Protein AF-A0A2A5IKZ6-F1 (afdb_monomer)

Sequence (75 aa):
MTDEERKALQEESFQIVKETIDAFFNEGAFEEIYEDAGKSMLILFTVIEKIGEFIYSKTAGERNEKRASYTKKKK

Secondary structure (DSSP, 8-state):
--HHHHHHHHHHHHHHHHHHHHHHH-TTHHHHHHHHTTT-HHHHHHHHHHHHHHHHHHHHHHHHHHHHHHHHT--

Radius of gyration: 18.87 Å; Cα contacts (8 Å, |Δi|>4): 18; chains: 1; bounding box: 50×19×49 Å

Structure (mmCIF, N/CA/C/O backbone):
data_AF-A0A2A5IKZ6-F1
#
_entry.id   AF-A0A2A5IKZ6-F1
#
loop_
_atom_site.group_PDB
_atom_site.id
_atom_site.type_symbol
_atom_site.label_atom_id
_atom_site.label_alt_id
_atom_site.label_comp_id
_atom_site.label_asym_id
_atom_site.label_entity_id
_atom_site.label_seq_id
_atom_site.pdbx_PDB_ins_code
_atom_site.Cartn_x
_atom_site.Cartn_y
_atom_site.Cartn_z
_atom_site.occupancy
_atom_site.B_iso_or_equiv
_atom_site.auth_seq_id
_atom_site.auth_comp_id
_atom_site.auth_asym_id
_atom_site.auth_atom_id
_atom_site.pdbx_PDB_model_num
ATOM 1 N N . MET A 1 1 ? 3.136 9.315 25.195 1.00 62.06 1 MET A N 1
ATOM 2 C CA . MET A 1 1 ? 2.163 8.969 24.151 1.00 62.06 1 MET A CA 1
ATOM 3 C C . MET A 1 1 ? 0.849 8.640 24.803 1.00 62.06 1 MET A C 1
ATOM 5 O O . MET A 1 1 ? 0.733 7.586 25.423 1.00 62.06 1 MET A O 1
ATOM 9 N N . THR A 1 2 ? -0.079 9.581 24.716 1.00 86.38 2 THR A N 1
ATOM 10 C CA . THR A 1 2 ? -1.493 9.360 25.015 1.00 86.38 2 THR A CA 1
ATOM 11 C C . THR A 1 2 ? -2.127 8.508 23.910 1.00 86.38 2 THR A C 1
ATOM 13 O O . THR A 1 2 ? -1.544 8.312 22.838 1.00 86.38 2 THR A O 1
ATOM 16 N N . ASP A 1 3 ? -3.316 7.969 24.169 1.00 86.25 3 ASP A N 1
ATOM 17 C CA . ASP A 1 3 ? -4.042 7.163 23.181 1.00 86.25 3 ASP A CA 1
ATOM 18 C C . ASP A 1 3 ? -4.445 7.983 21.942 1.00 86.25 3 ASP A C 1
ATOM 20 O O . ASP A 1 3 ? -4.456 7.461 20.828 1.00 86.25 3 ASP A O 1
ATOM 24 N N . GLU A 1 4 ? -4.688 9.285 22.110 1.00 85.88 4 GLU A N 1
ATOM 25 C CA . GLU A 1 4 ? -4.979 10.213 21.010 1.00 85.88 4 GLU A CA 1
ATOM 26 C C . GLU A 1 4 ? -3.759 10.433 20.108 1.00 85.88 4 GLU A C 1
ATOM 28 O O . GLU A 1 4 ? -3.872 10.359 18.886 1.00 85.88 4 GLU A O 1
ATOM 33 N N . GLU A 1 5 ? -2.572 10.609 20.696 1.00 83.75 5 GLU A N 1
ATOM 34 C CA . GLU A 1 5 ? -1.318 10.743 19.943 1.00 83.75 5 GLU A CA 1
ATOM 35 C C . GLU A 1 5 ? -0.991 9.464 19.157 1.00 83.75 5 GLU A C 1
ATOM 37 O O . GLU A 1 5 ? -0.511 9.528 18.026 1.00 83.75 5 GLU A O 1
ATOM 42 N N . ARG A 1 6 ? -1.287 8.284 19.724 1.00 80.12 6 ARG A N 1
ATOM 43 C CA . ARG A 1 6 ? -1.140 6.995 19.021 1.00 80.12 6 ARG A CA 1
ATOM 44 C C . ARG A 1 6 ? -2.038 6.899 17.802 1.00 80.12 6 ARG A C 1
ATOM 46 O O . ARG A 1 6 ? -1.589 6.435 16.755 1.00 80.12 6 ARG A O 1
ATOM 53 N N . LYS A 1 7 ? -3.296 7.301 17.956 1.00 86.56 7 LYS A N 1
ATOM 54 C CA . LYS A 1 7 ? -4.283 7.215 16.886 1.00 86.56 7 LYS A CA 1
ATOM 55 C C . LYS A 1 7 ? -3.945 8.174 15.744 1.00 86.56 7 LYS A C 1
ATOM 57 O O . LYS A 1 7 ? -3.965 7.755 14.592 1.00 86.56 7 LYS A O 1
ATOM 62 N N . ALA A 1 8 ? -3.536 9.400 16.069 1.00 87.38 8 ALA A N 1
ATOM 63 C CA . ALA A 1 8 ? -3.097 10.381 15.079 1.00 87.38 8 ALA A CA 1
ATOM 64 C C . ALA A 1 8 ? -1.891 9.881 14.263 1.00 87.38 8 ALA A C 1
ATOM 66 O O . ALA A 1 8 ? -1.905 9.947 13.038 1.00 87.38 8 ALA A O 1
ATOM 67 N N . LEU A 1 9 ? -0.887 9.293 14.927 1.00 85.50 9 LEU A N 1
ATOM 68 C CA . LEU A 1 9 ? 0.278 8.710 14.248 1.00 85.50 9 LEU A CA 1
ATOM 69 C C . LEU A 1 9 ? -0.091 7.534 13.332 1.00 85.50 9 LEU A C 1
ATOM 71 O O . LEU A 1 9 ? 0.518 7.350 12.276 1.00 85.50 9 LEU A O 1
ATOM 75 N N . GLN A 1 10 ? -1.074 6.720 13.728 1.00 83.06 10 GLN A N 1
ATOM 76 C CA . GLN A 1 10 ? -1.574 5.634 12.882 1.00 83.06 10 GLN A CA 1
ATOM 77 C C . GLN A 1 10 ? -2.302 6.157 11.645 1.00 83.06 10 GLN A C 1
ATOM 79 O O . GLN A 1 10 ? -2.057 5.646 10.555 1.00 83.06 10 GLN A O 1
ATOM 84 N N . GLU A 1 11 ? -3.166 7.160 11.800 1.00 89.12 11 GLU A N 1
ATOM 85 C CA . GLU A 1 11 ? -3.893 7.775 10.684 1.00 89.12 11 GLU A CA 1
ATOM 86 C C . GLU A 1 11 ? -2.933 8.453 9.696 1.00 89.12 11 GLU A C 1
ATOM 88 O O . GLU A 1 11 ? -3.056 8.251 8.490 1.00 89.12 11 GLU A O 1
ATOM 93 N N . GLU A 1 12 ? -1.917 9.163 10.192 1.00 89.25 12 GLU A N 1
ATOM 94 C CA . GLU A 1 12 ? -0.879 9.770 9.352 1.00 89.25 12 GLU A CA 1
ATOM 95 C C . GLU A 1 12 ? -0.092 8.711 8.566 1.00 89.25 12 GLU A C 1
ATOM 97 O O . GLU A 1 12 ? 0.067 8.811 7.349 1.00 89.25 12 GLU A O 1
ATOM 102 N N . SER A 1 13 ? 0.340 7.642 9.243 1.00 84.44 13 SER A N 1
ATOM 103 C CA . SER A 1 13 ? 1.055 6.535 8.595 1.00 84.44 13 SER A CA 1
ATOM 104 C C . SER A 1 13 ? 0.202 5.859 7.520 1.00 84.44 13 SER A C 1
ATOM 106 O O . SER A 1 13 ? 0.709 5.486 6.464 1.00 84.44 13 SER A O 1
ATOM 108 N N . PHE A 1 14 ? -1.096 5.706 7.778 1.00 87.75 14 PHE A N 1
ATOM 109 C CA . PHE A 1 14 ? -2.044 5.131 6.830 1.00 87.75 14 PHE A CA 1
ATOM 110 C C . PHE A 1 14 ? -2.192 6.006 5.582 1.00 87.75 14 PHE A C 1
ATOM 112 O O . PHE A 1 14 ? -2.123 5.502 4.461 1.00 87.75 14 PHE A O 1
ATOM 119 N N . GLN A 1 15 ? -2.3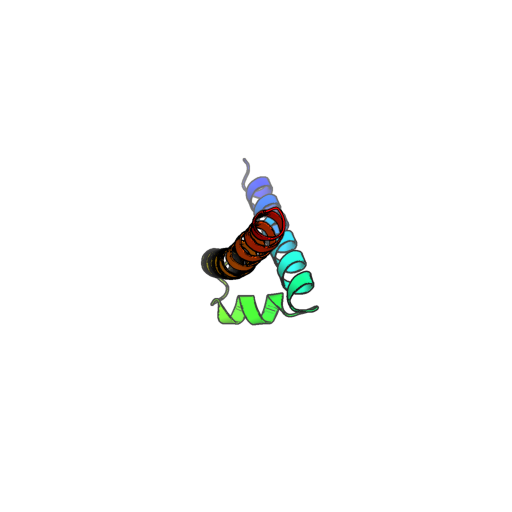23 7.319 5.774 1.00 90.62 15 GLN A N 1
ATOM 120 C CA . GLN A 1 15 ? -2.463 8.281 4.687 1.00 90.62 15 GLN A CA 1
ATOM 121 C C . GLN A 1 15 ? -1.227 8.304 3.775 1.00 90.62 15 GLN A C 1
ATOM 123 O O . GLN A 1 15 ? -1.364 8.276 2.554 1.00 90.62 15 GLN A O 1
ATOM 128 N N . ILE A 1 16 ? -0.022 8.258 4.352 1.00 88.38 16 ILE A N 1
ATOM 129 C CA . ILE A 1 16 ? 1.235 8.208 3.585 1.00 88.38 16 ILE A CA 1
ATOM 130 C C . ILE A 1 16 ? 1.296 6.961 2.697 1.00 88.38 16 ILE A C 1
ATOM 132 O O . ILE A 1 16 ? 1.706 7.031 1.534 1.00 88.38 16 ILE A O 1
ATOM 136 N N . VAL A 1 17 ? 0.902 5.802 3.232 1.00 85.50 17 VAL A N 1
ATOM 137 C CA . VAL A 1 17 ? 0.905 4.553 2.461 1.00 85.50 17 VAL A CA 1
ATOM 138 C C . VAL A 1 17 ? -0.118 4.614 1.337 1.00 85.50 17 VAL A C 1
ATOM 140 O O . VAL A 1 17 ? 0.206 4.221 0.218 1.00 85.50 17 VAL A O 1
ATOM 143 N N . LYS A 1 18 ? -1.310 5.150 1.611 1.00 90.25 18 LYS A N 1
ATOM 144 C CA . LYS A 1 18 ? -2.335 5.369 0.592 1.00 90.25 18 LYS A CA 1
ATOM 145 C C . LYS A 1 18 ? -1.817 6.216 -0.561 1.00 90.25 18 LYS A C 1
ATOM 147 O O . LYS A 1 18 ? -1.829 5.760 -1.699 1.00 90.25 18 LYS A O 1
ATOM 152 N N . GLU A 1 19 ? -1.275 7.391 -0.259 1.00 89.75 19 GLU A N 1
ATOM 153 C CA . GLU A 1 19 ? -0.723 8.295 -1.273 1.00 89.75 19 GLU A CA 1
ATOM 154 C C . GLU A 1 19 ? 0.416 7.649 -2.066 1.00 89.75 19 GLU A C 1
ATOM 156 O O . GLU A 1 19 ? 0.518 7.834 -3.277 1.00 89.75 19 GLU A O 1
ATOM 161 N N . THR A 1 20 ? 1.252 6.848 -1.403 1.00 86.00 20 THR A N 1
ATOM 162 C CA . THR A 1 20 ? 2.339 6.126 -2.071 1.00 86.00 20 THR A CA 1
ATOM 163 C C . THR A 1 20 ? 1.795 5.085 -3.043 1.00 86.00 20 THR A C 1
ATOM 165 O O . THR A 1 20 ? 2.228 5.041 -4.193 1.00 86.00 20 THR A O 1
ATOM 168 N N . ILE A 1 21 ? 0.851 4.246 -2.614 1.00 87.62 21 ILE A N 1
ATOM 169 C CA . ILE A 1 21 ? 0.283 3.210 -3.483 1.00 87.62 21 ILE A CA 1
ATOM 170 C C . ILE A 1 21 ? -0.456 3.843 -4.660 1.00 87.62 21 ILE A C 1
ATOM 172 O O . ILE A 1 21 ? -0.202 3.455 -5.801 1.00 87.62 21 ILE A O 1
ATOM 176 N N . ASP A 1 22 ? -1.290 4.849 -4.408 1.00 89.50 22 ASP A N 1
ATOM 177 C CA . ASP A 1 22 ? -2.047 5.516 -5.465 1.00 89.50 22 ASP A CA 1
ATOM 178 C C . ASP A 1 22 ? -1.116 6.207 -6.478 1.00 89.50 22 ASP A C 1
ATOM 180 O O . ASP A 1 22 ? -1.353 6.155 -7.686 1.00 89.50 22 ASP A O 1
ATOM 184 N N . ALA A 1 23 ? 0.005 6.783 -6.027 1.00 86.94 23 ALA A N 1
ATOM 185 C CA . ALA A 1 23 ? 1.002 7.375 -6.921 1.00 86.94 23 ALA A CA 1
ATOM 186 C C . ALA A 1 23 ? 1.725 6.340 -7.804 1.00 86.94 23 ALA A C 1
ATOM 188 O O . ALA A 1 23 ? 2.124 6.662 -8.925 1.00 86.94 23 ALA A O 1
ATOM 189 N N . PHE A 1 24 ? 1.920 5.112 -7.316 1.00 84.25 24 PHE A N 1
ATOM 190 C CA . PHE A 1 24 ? 2.580 4.045 -8.077 1.00 84.25 24 PHE A CA 1
ATOM 191 C C . PHE A 1 24 ? 1.628 3.301 -9.022 1.00 84.25 24 PHE A C 1
ATOM 193 O O . PHE A 1 24 ? 2.051 2.906 -10.111 1.00 84.25 24 PHE A O 1
ATOM 200 N N . PHE A 1 25 ? 0.377 3.083 -8.606 1.00 84.81 25 PHE A N 1
ATOM 201 C CA . PHE A 1 25 ? -0.552 2.159 -9.267 1.00 84.81 25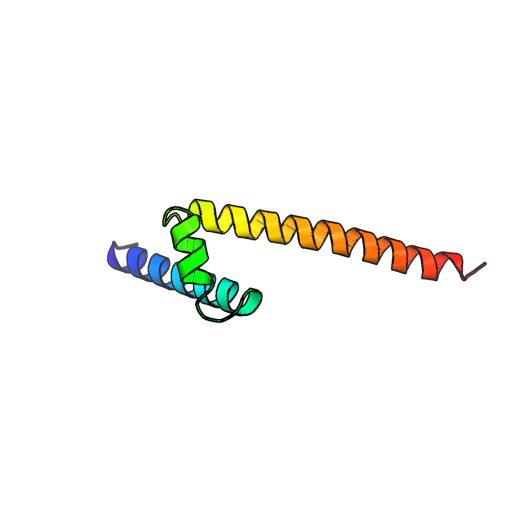 PHE A CA 1
ATOM 202 C C . PHE A 1 25 ? -1.805 2.812 -9.873 1.00 84.81 25 PHE A C 1
ATOM 204 O O . PHE A 1 25 ? -2.494 2.128 -10.630 1.00 84.81 25 PHE A O 1
ATOM 211 N N . ASN A 1 26 ? -2.027 4.113 -9.643 1.00 87.69 26 ASN A N 1
ATOM 212 C CA . ASN A 1 26 ? -3.206 4.948 -9.946 1.00 87.69 26 ASN A CA 1
ATOM 213 C C . ASN A 1 26 ? -4.137 5.171 -8.746 1.00 87.69 26 ASN A C 1
ATOM 215 O O . ASN A 1 26 ? -4.165 4.396 -7.797 1.00 87.69 26 ASN A O 1
ATOM 219 N N . GLU A 1 27 ? -4.919 6.250 -8.828 1.00 88.94 27 GLU A N 1
ATOM 220 C CA . GLU A 1 27 ? -5.898 6.651 -7.816 1.00 88.94 27 GLU A CA 1
ATOM 221 C C . GLU A 1 27 ? -6.906 5.527 -7.517 1.00 88.94 27 GLU A C 1
ATOM 223 O O . GLU A 1 27 ? -7.514 4.970 -8.433 1.00 88.94 27 GLU A O 1
ATOM 228 N N . GLY A 1 28 ? -7.078 5.206 -6.230 1.00 88.19 28 GLY A N 1
ATOM 229 C CA . GLY A 1 28 ? -7.990 4.162 -5.750 1.00 88.19 28 GLY A CA 1
ATOM 230 C C . GLY A 1 28 ? -7.385 2.756 -5.700 1.00 88.19 28 GLY A C 1
ATOM 231 O O . GLY A 1 28 ? -8.037 1.835 -5.208 1.00 88.19 28 GLY A O 1
ATOM 232 N N . ALA A 1 29 ? -6.141 2.575 -6.153 1.00 88.75 29 ALA A N 1
ATOM 233 C CA . ALA A 1 29 ? -5.452 1.291 -6.061 1.00 88.75 29 ALA A CA 1
ATOM 234 C C . ALA A 1 29 ? -5.188 0.884 -4.604 1.00 88.75 29 ALA A C 1
ATOM 236 O O . ALA A 1 29 ? -5.154 -0.308 -4.294 1.00 88.75 29 ALA A O 1
ATOM 237 N N . PHE A 1 30 ? -5.012 1.853 -3.698 1.00 89.50 30 PHE A N 1
ATOM 238 C CA . PHE A 1 30 ? -4.819 1.559 -2.283 1.00 89.50 30 PHE A CA 1
ATOM 239 C C . PHE A 1 30 ? -5.969 0.743 -1.692 1.00 89.50 30 PHE A C 1
ATOM 241 O O . PHE A 1 30 ? -5.703 -0.268 -1.047 1.00 89.50 30 PHE A O 1
ATOM 248 N N . GLU A 1 31 ? -7.223 1.155 -1.894 1.00 88.88 31 GLU A N 1
ATOM 249 C CA . GLU A 1 31 ? -8.378 0.456 -1.329 1.00 88.88 31 GLU A CA 1
ATOM 250 C C . GLU A 1 31 ? -8.465 -1.002 -1.802 1.00 88.88 31 GLU A C 1
ATOM 252 O O . GLU A 1 31 ? -8.655 -1.890 -0.968 1.00 88.88 31 GLU A O 1
ATOM 257 N N . GLU A 1 32 ? -8.269 -1.256 -3.100 1.00 89.12 32 GLU A N 1
ATOM 258 C CA . GLU A 1 32 ? -8.288 -2.613 -3.664 1.00 89.12 32 GLU A CA 1
ATOM 259 C C . GLU A 1 32 ? -7.173 -3.479 -3.065 1.00 89.12 32 GLU A C 1
ATOM 261 O O . GLU A 1 32 ? -7.424 -4.563 -2.534 1.00 89.12 32 GLU A O 1
ATOM 266 N N . ILE A 1 33 ? -5.938 -2.971 -3.063 1.00 86.69 33 ILE A N 1
ATOM 267 C CA . ILE A 1 33 ? -4.775 -3.713 -2.562 1.00 86.69 33 ILE A CA 1
ATOM 268 C C . ILE A 1 33 ? -4.875 -3.922 -1.044 1.00 86.69 33 ILE A C 1
ATOM 270 O O . ILE A 1 33 ? -4.480 -4.970 -0.527 1.00 8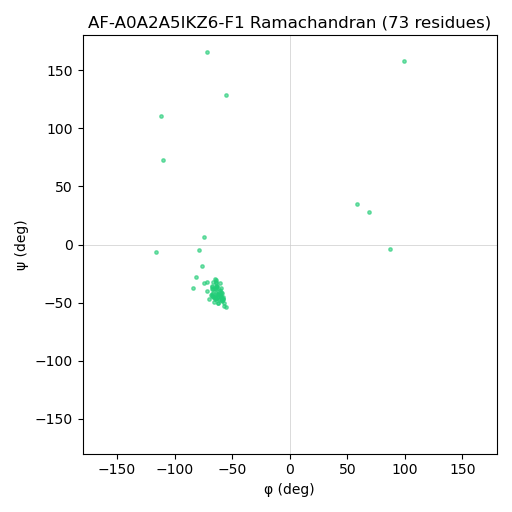6.69 33 ILE A O 1
ATOM 274 N N . TYR A 1 34 ? -5.405 -2.948 -0.305 1.00 89.88 34 TYR A N 1
ATOM 275 C CA . TYR A 1 34 ? -5.614 -3.066 1.135 1.00 89.88 34 TYR A CA 1
ATOM 276 C C . TYR A 1 34 ? -6.682 -4.111 1.474 1.00 89.88 34 TYR A C 1
ATOM 278 O O . TYR A 1 34 ? -6.521 -4.858 2.444 1.00 89.88 34 TYR A O 1
ATOM 286 N N . GLU A 1 35 ? -7.753 -4.196 0.683 1.00 90.62 35 GLU A N 1
ATOM 287 C CA . GLU A 1 35 ? -8.780 -5.226 0.831 1.00 90.62 35 GLU A CA 1
ATOM 288 C C . GLU A 1 35 ? -8.226 -6.624 0.523 1.00 90.62 35 GLU A C 1
ATOM 290 O O . GLU A 1 35 ? -8.395 -7.532 1.343 1.00 90.62 35 GLU A O 1
ATOM 295 N N . ASP A 1 36 ? -7.457 -6.770 -0.558 1.00 87.94 36 ASP A N 1
ATOM 296 C CA . ASP A 1 36 ? -6.776 -8.020 -0.923 1.00 87.94 36 ASP A CA 1
ATOM 297 C C . ASP A 1 36 ? -5.724 -8.449 0.113 1.00 87.94 36 ASP A C 1
ATOM 299 O O . ASP A 1 36 ? -5.539 -9.639 0.383 1.00 87.94 36 ASP A O 1
ATOM 303 N N . ALA A 1 37 ? -5.071 -7.486 0.771 1.00 85.94 37 ALA A N 1
ATOM 304 C CA . ALA A 1 37 ? -4.170 -7.724 1.899 1.00 85.94 37 ALA A CA 1
ATOM 305 C C . ALA A 1 37 ? -4.909 -8.085 3.207 1.00 85.94 37 ALA A C 1
ATOM 307 O O . ALA A 1 37 ? -4.288 -8.166 4.273 1.00 85.94 37 ALA A O 1
ATOM 308 N N . GLY A 1 38 ? -6.233 -8.274 3.164 1.00 89.06 38 GLY A N 1
ATOM 309 C CA . GLY A 1 38 ? -7.056 -8.616 4.322 1.00 89.06 38 GLY A CA 1
ATOM 310 C C . GLY A 1 38 ? -7.178 -7.478 5.334 1.00 89.06 38 GLY A C 1
ATOM 311 O O . GLY A 1 38 ? -7.335 -7.738 6.527 1.00 89.06 38 GLY A O 1
ATOM 312 N N . LYS A 1 39 ? -7.067 -6.223 4.878 1.00 88.25 39 LYS A N 1
ATOM 313 C CA . LYS A 1 39 ? -7.088 -5.008 5.711 1.00 88.25 39 LYS A CA 1
ATOM 314 C C . LYS A 1 39 ? -5.980 -5.004 6.771 1.00 88.25 39 LYS A C 1
ATOM 316 O O . LYS A 1 39 ? -6.161 -4.523 7.888 1.00 88.25 39 LYS A O 1
ATOM 321 N N . SER A 1 40 ? -4.821 -5.567 6.424 1.00 88.06 40 SER A N 1
ATOM 322 C CA . SER A 1 40 ? -3.645 -5.624 7.291 1.00 88.06 40 SER A CA 1
ATOM 323 C C . SER A 1 40 ? -2.525 -4.743 6.752 1.00 88.06 40 SER A C 1
ATOM 325 O O . SER A 1 40 ? -1.867 -5.074 5.766 1.00 88.06 40 SER A O 1
ATOM 327 N N . MET A 1 41 ? -2.244 -3.648 7.462 1.00 82.69 41 MET A N 1
ATOM 328 C CA . MET A 1 41 ? -1.130 -2.753 7.128 1.00 82.69 41 MET A CA 1
ATOM 329 C C . MET A 1 41 ? 0.228 -3.460 7.169 1.00 82.69 41 MET A C 1
ATOM 331 O O . MET A 1 41 ? 1.098 -3.155 6.363 1.00 82.69 41 MET A O 1
ATOM 335 N N . LEU A 1 42 ? 0.412 -4.437 8.065 1.00 84.44 42 LEU A N 1
ATOM 336 C CA . LEU A 1 42 ? 1.655 -5.213 8.143 1.00 84.44 42 LEU A CA 1
ATOM 337 C C . LEU A 1 42 ? 1.890 -6.042 6.875 1.00 84.44 42 LEU A C 1
ATOM 339 O O . LEU A 1 42 ? 3.010 -6.099 6.365 1.00 84.44 42 LEU A O 1
ATOM 343 N N . ILE A 1 43 ? 0.829 -6.664 6.352 1.00 85.44 43 ILE A N 1
ATOM 344 C CA . ILE A 1 43 ? 0.900 -7.422 5.098 1.00 85.44 43 ILE A CA 1
ATOM 345 C C . ILE A 1 43 ? 1.171 -6.461 3.942 1.00 85.44 43 ILE A C 1
ATOM 347 O O . ILE A 1 43 ? 2.070 -6.714 3.143 1.00 85.44 43 ILE A O 1
ATOM 351 N N . LEU A 1 44 ? 0.466 -5.330 3.902 1.00 85.12 44 LEU A N 1
ATOM 352 C CA . LEU A 1 44 ? 0.639 -4.315 2.868 1.00 85.12 44 LEU A CA 1
ATOM 353 C C . LEU A 1 44 ? 2.081 -3.783 2.803 1.00 85.12 44 LEU A C 1
ATOM 355 O O . LEU A 1 44 ? 2.680 -3.752 1.730 1.00 85.12 44 LEU A O 1
ATOM 359 N N . PHE A 1 45 ? 2.675 -3.447 3.951 1.00 82.69 45 PHE A N 1
ATOM 360 C CA . PHE A 1 45 ? 4.079 -3.033 4.025 1.00 82.69 45 PHE A CA 1
ATOM 361 C C . PHE A 1 45 ? 5.030 -4.116 3.520 1.00 82.69 45 PHE A C 1
ATOM 363 O O . PHE A 1 45 ? 5.937 -3.819 2.746 1.00 82.69 45 PHE A O 1
ATOM 370 N N . THR A 1 46 ? 4.789 -5.375 3.892 1.00 83.94 46 THR A N 1
ATOM 371 C CA . THR A 1 46 ? 5.602 -6.504 3.417 1.00 83.94 46 THR A CA 1
ATOM 372 C C . THR A 1 46 ? 5.555 -6.615 1.890 1.00 83.94 46 THR A C 1
ATOM 374 O O . THR A 1 46 ? 6.578 -6.858 1.250 1.00 83.94 46 THR A O 1
ATOM 377 N N . VAL A 1 47 ? 4.382 -6.408 1.283 1.00 81.12 47 VAL A N 1
ATOM 378 C CA . VAL A 1 47 ? 4.219 -6.411 -0.179 1.00 81.12 47 VAL A CA 1
ATOM 379 C C . VAL A 1 47 ? 4.995 -5.256 -0.819 1.00 81.12 47 VAL A C 1
ATOM 381 O O . VAL A 1 47 ? 5.749 -5.489 -1.766 1.00 81.12 47 VAL A O 1
ATOM 384 N N . ILE A 1 48 ? 4.879 -4.039 -0.279 1.00 82.81 48 ILE A N 1
AT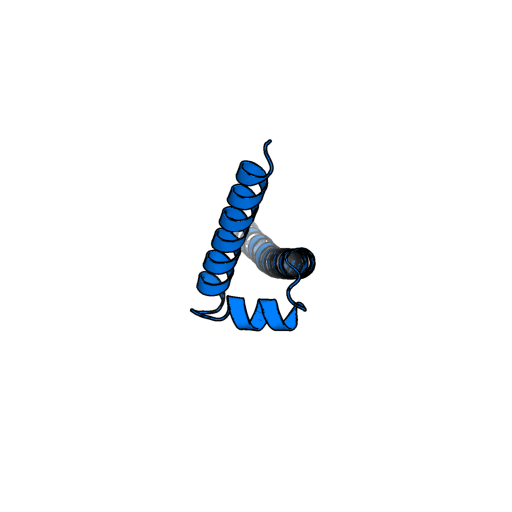OM 385 C CA . ILE A 1 48 ? 5.619 -2.862 -0.763 1.00 82.81 48 ILE A CA 1
ATOM 386 C C . ILE A 1 48 ? 7.134 -3.103 -0.701 1.00 82.81 48 ILE A C 1
ATOM 388 O O . ILE A 1 48 ? 7.832 -2.865 -1.689 1.00 82.81 48 ILE A O 1
ATOM 392 N N . GLU A 1 49 ? 7.649 -3.617 0.419 1.00 84.81 49 GLU A N 1
ATOM 393 C CA . GLU A 1 49 ? 9.075 -3.929 0.573 1.00 84.81 49 GLU A CA 1
ATOM 394 C C . GLU A 1 49 ? 9.547 -4.947 -0.468 1.00 84.81 49 GLU A C 1
ATOM 396 O O . GLU A 1 49 ? 10.575 -4.739 -1.115 1.00 84.81 49 GLU A O 1
ATOM 401 N N . LYS A 1 50 ? 8.778 -6.019 -0.697 1.00 83.12 50 LYS A N 1
ATOM 402 C CA . LYS A 1 50 ? 9.125 -7.050 -1.686 1.00 83.12 50 LYS A CA 1
ATOM 403 C C . LYS A 1 50 ? 9.127 -6.514 -3.114 1.00 83.12 50 LYS A C 1
ATOM 405 O O . LYS A 1 50 ? 10.010 -6.872 -3.897 1.00 83.12 50 LYS A O 1
ATOM 410 N N . ILE A 1 51 ? 8.184 -5.637 -3.454 1.00 82.44 51 ILE A N 1
ATOM 411 C CA . ILE A 1 51 ? 8.160 -4.954 -4.753 1.00 82.44 51 ILE A CA 1
ATOM 412 C C . ILE A 1 51 ? 9.384 -4.040 -4.890 1.00 82.44 51 ILE A C 1
ATOM 414 O O . ILE A 1 51 ? 10.064 -4.076 -5.917 1.00 82.44 51 ILE A O 1
ATOM 418 N N . GLY A 1 52 ? 9.713 -3.272 -3.848 1.00 82.50 52 GLY A N 1
ATOM 419 C CA . GLY A 1 52 ? 10.897 -2.415 -3.813 1.00 82.50 52 GLY A CA 1
ATOM 420 C C . GLY A 1 52 ? 12.198 -3.198 -4.005 1.00 82.50 52 GLY A C 1
ATOM 421 O O . GLY A 1 52 ? 13.015 -2.840 -4.857 1.00 82.50 52 GLY A O 1
ATOM 422 N N . GLU A 1 53 ? 12.366 -4.310 -3.285 1.00 86.06 53 GLU A N 1
ATOM 423 C CA . GLU A 1 53 ? 13.498 -5.232 -3.444 1.00 86.06 53 GLU A CA 1
ATOM 424 C C . GLU A 1 53 ? 13.585 -5.779 -4.874 1.00 86.06 53 GLU A C 1
ATOM 426 O O . GLU A 1 53 ? 14.666 -5.795 -5.472 1.00 86.06 53 GLU A O 1
ATOM 431 N N . PHE A 1 54 ? 12.454 -6.193 -5.453 1.00 81.56 54 PHE A N 1
ATOM 432 C CA . PHE A 1 54 ? 12.405 -6.709 -6.818 1.00 81.56 54 PHE A CA 1
ATOM 433 C C . PHE A 1 54 ? 12.838 -5.652 -7.841 1.00 81.56 54 PHE A C 1
ATOM 435 O O . PHE A 1 54 ? 13.737 -5.916 -8.650 1.00 81.56 54 PHE A O 1
ATOM 442 N N . ILE A 1 55 ? 12.270 -4.443 -7.775 1.00 81.00 55 ILE A N 1
ATOM 443 C CA . ILE A 1 55 ? 12.627 -3.326 -8.662 1.00 81.00 55 ILE A CA 1
ATOM 444 C C . ILE A 1 55 ? 14.109 -2.986 -8.511 1.00 81.00 55 ILE A C 1
ATOM 446 O O . ILE A 1 55 ? 14.817 -2.874 -9.518 1.00 81.00 55 ILE A O 1
ATOM 450 N N . TYR A 1 56 ? 14.596 -2.867 -7.273 1.00 81.12 56 TYR A N 1
ATOM 451 C CA . TYR A 1 56 ? 15.995 -2.560 -6.990 1.00 81.12 56 TYR A CA 1
ATOM 452 C C . TYR A 1 56 ? 16.931 -3.639 -7.534 1.00 81.12 56 TYR A C 1
ATOM 454 O O . TYR A 1 56 ? 17.933 -3.316 -8.165 1.00 81.12 56 TYR A O 1
ATOM 462 N N . SER A 1 57 ? 16.599 -4.921 -7.364 1.00 80.69 57 SER A N 1
ATOM 463 C CA . SER A 1 57 ? 17.411 -6.029 -7.879 1.00 80.69 57 SER A CA 1
ATOM 464 C C . SER A 1 57 ? 17.538 -5.991 -9.409 1.00 80.69 57 SER A C 1
ATOM 466 O O . SER A 1 57 ? 18.632 -6.179 -9.950 1.00 80.69 57 SER A O 1
ATOM 468 N N . LYS A 1 58 ? 16.445 -5.660 -10.111 1.00 74.38 58 LYS A N 1
ATOM 469 C CA . LYS A 1 58 ? 16.415 -5.530 -11.573 1.00 74.38 58 LYS A CA 1
ATOM 470 C C . LYS A 1 58 ? 17.196 -4.310 -12.057 1.00 74.38 58 LYS A C 1
ATOM 472 O O . LYS A 1 58 ? 18.033 -4.440 -12.949 1.00 74.38 58 LYS A O 1
ATOM 477 N N . THR A 1 59 ? 16.998 -3.148 -11.437 1.00 69.88 59 THR A N 1
ATOM 478 C CA . THR A 1 59 ? 17.725 -1.922 -11.815 1.00 69.88 59 THR A CA 1
ATOM 479 C C . THR A 1 59 ? 19.199 -1.948 -11.408 1.00 69.88 59 THR A C 1
ATOM 481 O O . THR A 1 59 ? 20.038 -1.410 -12.131 1.00 69.88 59 THR A O 1
ATOM 484 N N . ALA A 1 60 ? 19.562 -2.595 -10.298 1.00 65.62 60 ALA A N 1
ATOM 485 C CA . ALA A 1 60 ? 20.956 -2.776 -9.893 1.00 65.62 60 ALA A CA 1
ATOM 486 C C . ALA A 1 60 ? 21.735 -3.645 -10.894 1.00 65.62 60 ALA A C 1
ATOM 488 O O . ALA A 1 60 ? 22.885 -3.323 -11.212 1.00 65.62 60 ALA A O 1
ATOM 489 N N . GLY A 1 61 ? 21.098 -4.691 -11.438 1.00 60.38 61 GLY A N 1
ATOM 490 C CA . GLY A 1 61 ? 21.645 -5.497 -12.5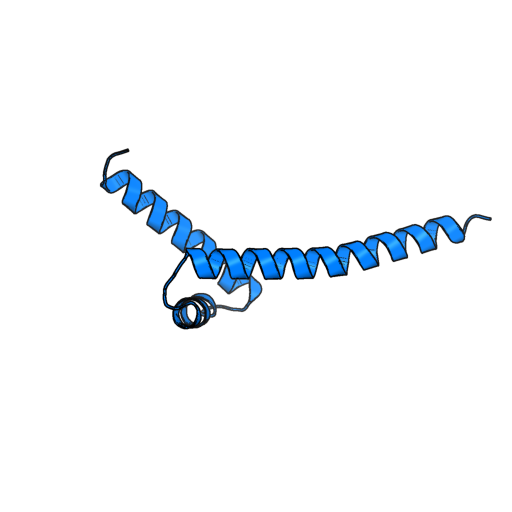34 1.00 60.38 61 GLY A CA 1
ATOM 491 C C . GLY A 1 61 ? 21.971 -4.646 -13.764 1.00 60.38 61 GLY A C 1
ATOM 492 O O . GLY A 1 61 ? 23.123 -4.605 -14.201 1.00 60.38 61 GLY A O 1
ATOM 493 N N . GLU A 1 62 ? 21.005 -3.859 -14.242 1.00 59.56 62 GLU A N 1
ATOM 494 C CA . GLU A 1 62 ? 21.201 -2.972 -15.398 1.00 59.56 62 GLU A CA 1
ATOM 495 C C . GLU A 1 62 ? 22.246 -1.871 -15.153 1.00 59.56 62 GLU A C 1
ATOM 497 O O . GLU A 1 62 ? 23.002 -1.496 -16.054 1.00 59.56 62 GLU A O 1
ATOM 502 N N . ARG A 1 63 ? 22.322 -1.330 -13.931 1.00 58.94 63 ARG A N 1
ATOM 503 C CA . ARG A 1 63 ? 23.293 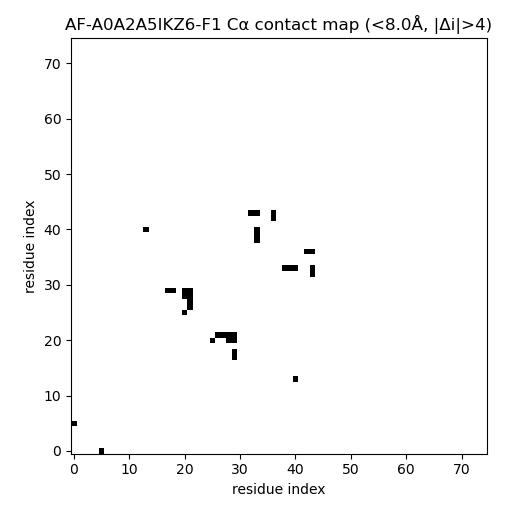-0.284 -13.571 1.00 58.94 63 ARG A CA 1
ATOM 504 C C . ARG A 1 63 ? 24.728 -0.811 -13.605 1.00 58.94 63 ARG A C 1
ATOM 506 O O . ARG A 1 63 ? 25.630 -0.092 -14.048 1.00 58.94 63 ARG A O 1
ATOM 513 N N . ASN A 1 64 ? 24.937 -2.052 -13.169 1.00 59.72 64 ASN A N 1
ATOM 514 C CA . ASN A 1 64 ? 26.236 -2.718 -13.222 1.00 59.72 64 ASN A CA 1
ATO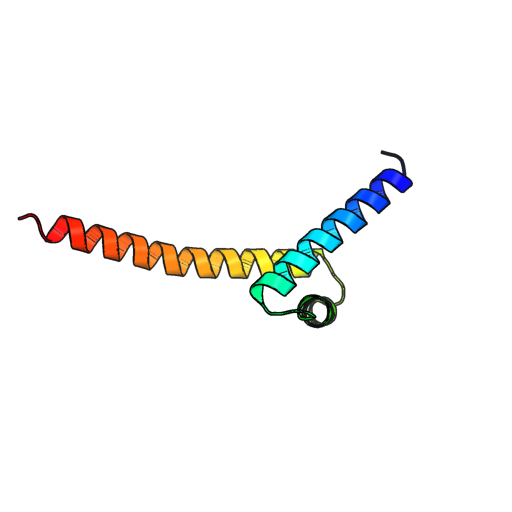M 515 C C . ASN A 1 64 ? 26.629 -3.097 -14.655 1.00 59.72 64 ASN A 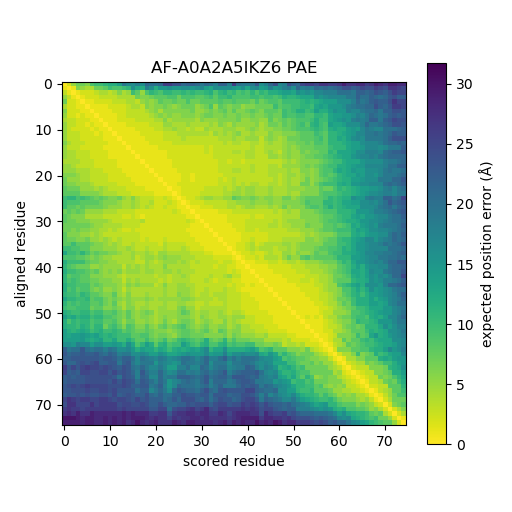C 1
ATOM 517 O O . ASN A 1 64 ? 27.776 -2.866 -15.042 1.00 59.72 64 ASN A O 1
ATOM 521 N N . GLU A 1 65 ? 25.688 -3.577 -15.471 1.00 60.12 65 GLU A N 1
ATOM 522 C CA . GLU A 1 65 ? 25.926 -3.851 -16.895 1.00 60.12 65 GLU A CA 1
ATOM 523 C C . GLU A 1 65 ? 26.262 -2.581 -17.684 1.00 60.12 65 GLU A C 1
ATOM 525 O O . GLU A 1 65 ? 27.260 -2.544 -18.413 1.00 60.12 65 GLU A O 1
ATOM 530 N N . LYS A 1 66 ? 25.506 -1.492 -17.479 1.00 61.06 66 LYS A N 1
ATOM 531 C CA . LYS A 1 66 ? 25.810 -0.192 -18.093 1.00 61.06 66 LYS A CA 1
ATOM 532 C C . LYS A 1 66 ? 27.197 0.291 -17.680 1.00 61.06 66 LYS A C 1
ATOM 534 O O . LYS A 1 66 ? 27.998 0.615 -18.555 1.00 61.06 66 LYS A O 1
ATOM 539 N N . ARG A 1 67 ? 27.545 0.272 -16.387 1.00 59.34 67 ARG A N 1
ATOM 540 C CA . ARG A 1 67 ? 28.897 0.647 -15.918 1.00 59.34 67 ARG A CA 1
ATOM 541 C C . ARG A 1 67 ? 30.002 -0.215 -16.535 1.00 59.34 67 ARG A C 1
ATOM 543 O O . ARG A 1 67 ? 31.016 0.339 -16.956 1.00 59.34 67 ARG A O 1
ATOM 550 N N . ALA A 1 68 ? 29.801 -1.527 -16.645 1.00 62.28 68 ALA A N 1
ATOM 551 C CA . ALA A 1 68 ? 30.758 -2.436 -17.276 1.00 62.28 68 ALA A CA 1
ATOM 552 C C . ALA A 1 68 ? 30.950 -2.149 -18.779 1.00 62.28 68 ALA A C 1
ATOM 554 O O . ALA A 1 68 ? 32.056 -2.297 -19.302 1.00 62.28 68 ALA A O 1
ATOM 555 N N . SER A 1 69 ? 29.902 -1.700 -19.477 1.00 62.47 69 SER A N 1
ATOM 556 C CA . SER A 1 69 ? 29.990 -1.321 -20.895 1.00 62.47 69 SER A CA 1
ATOM 557 C C . SER A 1 69 ? 30.844 -0.063 -21.128 1.00 62.47 69 SER A C 1
ATOM 559 O O . SER A 1 69 ? 31.600 -0.001 -22.100 1.00 62.47 69 SER A O 1
ATOM 561 N N . TYR A 1 70 ? 30.799 0.910 -20.209 1.00 59.88 70 TYR A N 1
ATOM 562 C CA . TYR A 1 70 ? 31.603 2.135 -20.294 1.00 59.88 70 TYR A CA 1
ATOM 563 C C . TYR A 1 70 ? 33.081 1.901 -19.965 1.00 59.88 70 TYR A C 1
ATOM 565 O O . TYR A 1 70 ? 33.946 2.549 -20.553 1.00 59.88 70 TYR A O 1
ATOM 573 N N . THR A 1 71 ? 33.394 0.969 -19.062 1.00 62.81 71 THR A N 1
ATOM 574 C CA . THR A 1 71 ? 34.784 0.654 -18.692 1.00 62.81 71 THR A CA 1
ATOM 575 C C . THR A 1 71 ? 35.468 -0.291 -19.680 1.00 62.81 71 THR A C 1
ATOM 577 O O . THR A 1 71 ? 36.676 -0.179 -19.870 1.00 62.81 71 THR A O 1
ATOM 580 N N . LYS A 1 72 ? 34.723 -1.160 -20.383 1.00 58.66 72 LYS A N 1
ATOM 581 C CA . LYS A 1 72 ? 35.274 -2.027 -21.445 1.00 58.66 72 LYS A CA 1
ATOM 582 C C . LYS A 1 72 ? 35.552 -1.313 -22.774 1.00 58.66 72 LYS A C 1
ATOM 584 O O . LYS A 1 72 ? 36.333 -1.825 -23.564 1.00 58.66 72 LYS A O 1
ATOM 589 N N . LYS A 1 73 ? 34.965 -0.135 -23.023 1.00 55.66 73 LYS A N 1
ATOM 590 C CA . LYS A 1 73 ? 35.2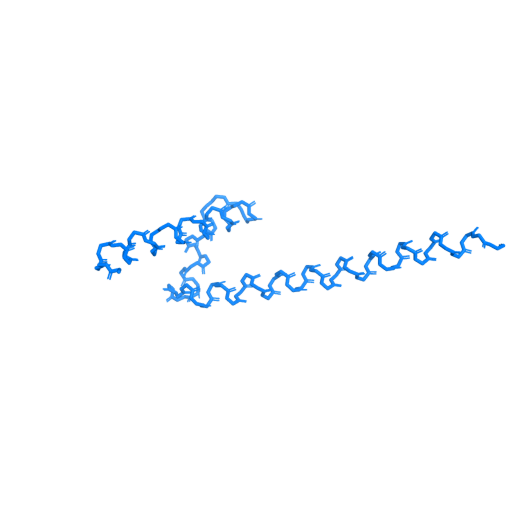23 0.677 -24.233 1.00 55.66 73 LYS A CA 1
ATOM 591 C C . LYS A 1 73 ? 36.524 1.493 -24.190 1.00 55.66 73 LYS A C 1
ATOM 593 O O . LYS A 1 73 ? 36.861 2.131 -25.181 1.00 55.66 73 LYS A O 1
ATOM 598 N N . LYS A 1 74 ? 37.249 1.490 -23.066 1.00 51.44 74 LYS A N 1
ATOM 599 C CA . LYS A 1 74 ? 38.589 2.085 -22.935 1.00 51.44 74 LYS A CA 1
ATOM 600 C C . LYS A 1 74 ? 39.649 0.990 -22.786 1.00 51.44 74 LYS A C 1
ATOM 602 O O . LYS A 1 74 ? 40.174 0.806 -21.692 1.00 51.44 74 LYS A O 1
ATOM 607 N N . LYS A 1 75 ? 39.955 0.276 -23.867 1.00 43.88 75 LYS A N 1
ATOM 608 C CA . LYS A 1 75 ? 41.269 -0.326 -24.135 1.00 43.88 75 LYS A CA 1
ATOM 609 C C . LYS A 1 75 ? 41.463 -0.417 -25.638 1.00 43.88 75 LYS A C 1
ATOM 611 O O . LYS A 1 75 ? 40.474 -0.773 -26.312 1.00 43.88 75 LYS A O 1
#

pLDDT: mean 79.55, std 11.82, range [43.88, 90.62]

Solvent-accessible surface area (backbone atoms only — not comparable to full-atom values): 4240 Å² total; per-residue (Å²): 130,56,75,66,58,52,51,52,54,49,53,52,54,49,50,54,50,38,55,51,40,18,72,77,70,39,85,69,40,34,63,57,54,38,54,75,41,71,71,32,69,70,52,46,51,52,51,52,50,53,50,50,52,50,54,48,56,55,51,52,52,53,52,52,51,53,53,53,55,63,59,65,71,70,120

Mean predicted aligned error: 9.6 Å

Foldseek 3Di:
DDPVVVVVVVVVVLVVLQVVQCVVPNHPSSVVVCVVLVVDPVSVVVVVVVVVVVVCVVVVVVVVVVVVVVVVVPD

Organism: Bacillus pumilus (NCBI:txid1408)

=== Feature glossary ===
Feature key, reading from the visual/contextual features back to the raw sequence:

Rendered structure images. Structure images are PyMOL renders from six orthogonal camera directions. Cartoon representation draws helices as coils and strands as arrows; sticks shows the backbone as bonds; surface shows the solvent-excluded envelope. Rainbow coloring maps sequence position to hue (blue→red, N→C); chain coloring assigns a distinct color per polypeptide.

Contact-map, Ramachandran, and PAE plots. Three diagnostic plots accompany the record. The Cα contact map visualizes the tertiary structure as a 2D adjacency matrix (8 Å cutoff, sequence-local contacts suppressed). The Ramachandran plot shows the distribution of backbone (φ, ψ) torsions, with points in the α and β basins reflecting secondary structure content. The PAE plot shows AlphaFold's inter-residue confidence as a color matrix.

InterPro / GO / CATH / organism. The annotation block draws on four external resources. InterPro: which protein families and domains the sequence belongs to. GO: standardized terms for what the protein does, what process it participates in, and where in the cell it acts. CATH: which structural fold it has in the CATH hierarchy. Organism: the species of origin.

Nearest PDB structures. Structural nearest neighbors (via Foldseek easy-search vs the PDB). Reported per hit: target PDB id, E-value, and alignment TM-score. A TM-score above ~0.5 is the conventional threshold for 'same fold'.

Predicted aligned error. Predicted aligned error is AlphaFold's pairwise confidence. Unlike pLDDT (per-residue), PAE is per-residue-pair and captures whether two parts of the structure are correctly placed relative to each other. Units are ångströms of expected positional error.

Solvent-accessible surface area. SASA measures how much of the protein is reachable by solvent. It is computed by rolling a water-sized probe over the atomic surface and summing the exposed area (Å²). Per-residue SASA distinguishes core (buried, low SASA) from surface (exposed, high SASA) residues; total SASA is a whole-molecule size measure.

B-factor. Crystallographic B-factors measure how much each atom's electron density is smeared out, in Å². They rise in mobile loops and surface residues and fall in the buried interior. In AlphaFold models this column is repurposed to hold pLDDT instead.

pLDDT. For AlphaFold models, the B-factor field carries pLDDT — the model's own estimate of local accuracy on a 0–100 scale. Regions with pLDDT<50 should be treated as essentially unmodeled; they often correspond to intrinsically disordered segments.

Backbone torsions (φ/ψ). φ (phi) and ψ (psi) are the two rotatable backbone dihedrals per residue: φ is the C(i-1)–N–Cα–C torsion, ψ is the N–Cα–C–N(i+1) torsion, both in degrees on (−180°, 180°]. α-helical residues cluster near (−60°, −45°); β-strand residues near (−120°, +130°). A Ramachandran plot is simply a scatter of (φ, ψ) for every residue.

Radius of gyration, Cα contacts, bounding box. Radius of gyration (Rg) is the root-mean-square distance of Cα atoms from their centroid — a single number for overall size and compactness. A globular domain of N residues has Rg ≈ 2.2·N^0.38 Å; an extended or disordered chain has a much larger Rg. The Cα contact count is the number of residue pairs whose Cα atoms are within 8 Å and are more than four positions apart in sequence — a standard proxy for tertiary packing density. The bounding box is the smallest axis-aligned box enclosing all Cα atoms.

Secondary structure (3-state, P-SEA). Three-state secondary structure (P-SEA) collapses the eight DSSP classes into helix (a), strand (b), and coil (c). P-SEA assigns these from Cα geometry alone — distances and angles — without requiring backbone oxygens, so it works on any Cα trace.

Secondary structure (8-state, DSSP). Secondary structure is the local, repeating backbone conformation. DSSP classifies it into eight states by reading the hydrogen-bond network: three helix types (H, G, I), two β types (E, B), two non-regular types (T, S), and unstructured coil (-).

Foldseek 3Di. The Foldseek 3Di string encodes local tertiary geometry as a 20-letter alphabet — one character per residue — derived from the relative positions of nearby Cα atoms. Unlike the amino-acid sequence, 3Di is a direct function of the 3D structure, so two proteins with the same fold have similar 3Di strings even at low sequence identity.

mmCIF coordinates. Structure coordinates are given as an mmCIF _atom_site loop: one row per atom with element, residue name, chain id, sequence number, and x/y/z position in Å. Only the four main-chain atoms per residue are included here; side chains are omitted to keep the record compact.

Sequence. This is the polypeptide sequence — one letter per residue, N-terminus first. Length ranges from a few dozen residues for small domains to over a thousand for large multi-domain proteins.